Protein AF-A0A960P8Q3-F1 (afdb_monomer)

Solvent-accessible surface area (backbone atoms only — not comparable to full-atom values): 4227 Å² total; per-residue (Å²): 122,32,53,33,35,40,35,48,14,36,35,41,82,82,83,78,67,80,69,42,66,24,22,38,34,26,39,97,95,36,83,70,43,80,40,57,63,68,71,64,65,87,62,55,46,82,34,80,41,86,30,68,92,37,77,43,62,71,82,84,84,84,89,80,84,85,90,124

pLDDT: mean 96.43, std 2.95, range [82.25, 98.44]

Nearest PDB structures (foldseek):
  3giq-assembly1_A  TM=9.714E-01  e=1.415E-05  Bordetella bronchiseptica
  3hm7-assembly2_C  TM=8.767E-01  e=1.917E-03  Halalkalibacterium halodurans
  3t81-assembly1_B  TM=9.161E-01  e=4.296E-03  Agrobacterium fabrum str. C58
  3d6n-assembly1_A  TM=8.407E-01  e=1.649E-02  Aquifex aeolicus
  3ggm-assembly1_B  TM=6.587E-01  e=5.622E-03  [Bacillus thuringiensis] serovar konkukian

Structure (mmCIF, N/CA/C/O backbone):
data_AF-A0A960P8Q3-F1
#
_entry.id   AF-A0A960P8Q3-F1
#
loop_
_atom_site.group_PDB
_atom_site.id
_atom_site.type_symbol
_atom_site.label_atom_id
_atom_site.label_alt_id
_atom_site.label_comp_id
_atom_site.label_asym_id
_atom_site.label_entity_id
_atom_site.label_seq_id
_atom_site.pdbx_PDB_ins_code
_atom_site.Cartn_x
_atom_site.Cartn_y
_atom_site.Cartn_z
_atom_site.occupancy
_atom_site.B_iso_or_equiv
_atom_site.auth_seq_id
_atom_site.auth_comp_id
_atom_site.auth_asym_id
_atom_site.auth_atom_id
_atom_site.pdbx_PDB_model_num
ATOM 1 N N . MET A 1 1 ? -9.904 10.131 7.949 1.00 85.38 1 MET A N 1
ATOM 2 C CA . MET A 1 1 ? -10.604 8.839 7.803 1.00 85.38 1 MET A CA 1
ATOM 3 C C . MET A 1 1 ? -10.157 8.220 6.503 1.00 85.38 1 MET A C 1
ATOM 5 O O . MET A 1 1 ? -10.271 8.869 5.470 1.00 85.38 1 MET A O 1
ATOM 9 N N . LEU A 1 2 ? -9.585 7.029 6.594 1.00 97.56 2 LEU A N 1
ATOM 10 C CA . LEU A 1 2 ? -9.054 6.264 5.471 1.00 97.56 2 LEU A CA 1
ATOM 11 C C . LEU A 1 2 ? -10.025 5.131 5.116 1.00 97.56 2 LEU A C 1
ATOM 13 O O . LEU A 1 2 ? -10.773 4.662 5.970 1.00 97.56 2 LEU A O 1
ATOM 17 N N . ASP A 1 3 ? -9.979 4.638 3.885 1.00 98.25 3 ASP A N 1
ATOM 18 C CA . ASP A 1 3 ? -10.755 3.453 3.503 1.00 98.25 3 ASP A CA 1
ATOM 19 C C . ASP A 1 3 ? -10.062 2.188 4.025 1.00 98.25 3 ASP A C 1
ATOM 21 O O . ASP A 1 3 ? -10.683 1.266 4.554 1.00 98.25 3 ASP A O 1
ATOM 25 N N . VAL A 1 4 ? -8.735 2.137 3.871 1.00 98.31 4 VAL A N 1
ATOM 26 C CA . VAL A 1 4 ? -7.906 1.005 4.291 1.00 98.31 4 VAL A CA 1
ATOM 27 C C . VAL A 1 4 ? -6.610 1.510 4.907 1.00 98.31 4 VAL A C 1
ATOM 29 O O . VAL A 1 4 ? -5.953 2.388 4.348 1.00 98.31 4 VAL A O 1
ATOM 32 N N . VAL A 1 5 ? -6.200 0.899 6.016 1.00 98.25 5 VAL A N 1
ATOM 33 C CA . VAL A 1 5 ? -4.840 1.014 6.550 1.00 98.25 5 VAL A CA 1
ATOM 34 C C . VAL A 1 5 ? -4.155 -0.348 6.511 1.00 98.25 5 VAL A C 1
ATOM 36 O O . VAL A 1 5 ? -4.695 -1.338 7.000 1.00 98.25 5 VAL A O 1
ATOM 39 N N . ILE A 1 6 ? -2.951 -0.394 5.944 1.00 98.12 6 ILE A N 1
ATOM 40 C CA . ILE A 1 6 ? -2.059 -1.558 5.963 1.00 98.12 6 ILE A CA 1
ATOM 41 C C . ILE A 1 6 ? -0.936 -1.256 6.954 1.00 98.12 6 ILE A C 1
ATOM 43 O O . ILE A 1 6 ? -0.195 -0.297 6.753 1.00 98.12 6 ILE A O 1
ATOM 47 N N . ARG A 1 7 ? -0.815 -2.049 8.020 1.00 97.44 7 ARG A N 1
ATOM 48 C CA . ARG A 1 7 ? 0.084 -1.780 9.149 1.00 97.44 7 ARG A CA 1
ATOM 49 C C . ARG A 1 7 ? 1.329 -2.657 9.123 1.00 97.44 7 ARG A C 1
ATOM 51 O O . ARG A 1 7 ? 1.240 -3.870 8.955 1.00 97.44 7 ARG A O 1
ATOM 58 N N . GLY A 1 8 ? 2.481 -2.044 9.375 1.00 96.06 8 GLY A N 1
ATOM 59 C CA . GLY A 1 8 ? 3.710 -2.705 9.798 1.00 96.06 8 GLY A CA 1
ATOM 60 C C . GLY A 1 8 ? 4.375 -3.611 8.765 1.00 96.06 8 GLY A C 1
ATOM 61 O O . GLY A 1 8 ? 5.187 -4.446 9.172 1.00 96.06 8 GLY A O 1
ATOM 62 N N . GLY A 1 9 ? 4.045 -3.455 7.481 1.00 97.94 9 GLY A N 1
ATOM 63 C CA . GLY A 1 9 ? 4.597 -4.254 6.390 1.00 97.94 9 GLY A CA 1
ATOM 64 C C . GLY A 1 9 ? 5.976 -3.778 5.934 1.00 97.94 9 GLY A C 1
ATOM 65 O O . GLY A 1 9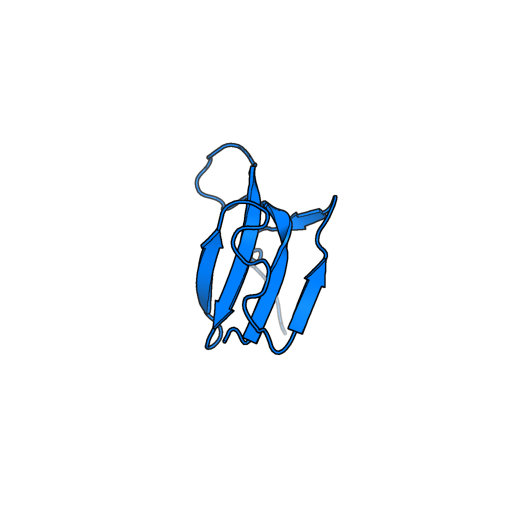 ? 6.325 -2.607 6.083 1.00 97.94 9 GLY A O 1
ATOM 66 N N . GLU A 1 10 ? 6.753 -4.686 5.344 1.00 98.38 10 GLU A N 1
ATOM 67 C CA . GLU A 1 10 ? 8.013 -4.358 4.668 1.00 98.38 10 GLU A CA 1
ATOM 68 C C . GLU A 1 10 ? 7.716 -3.876 3.242 1.00 98.38 10 GLU A C 1
ATOM 70 O O . GLU A 1 10 ? 7.426 -4.674 2.347 1.00 98.38 10 GLU A O 1
ATOM 75 N N . VAL A 1 11 ? 7.762 -2.564 3.023 1.00 98.19 11 VAL A N 1
ATOM 76 C CA . VAL A 1 11 ? 7.443 -1.931 1.743 1.00 98.19 11 VAL A CA 1
ATOM 77 C C . VAL A 1 11 ? 8.607 -2.042 0.770 1.00 98.19 11 VAL A C 1
ATOM 79 O O . VAL A 1 11 ? 9.737 -1.655 1.073 1.00 98.19 11 VAL A O 1
ATOM 82 N N . VAL A 1 12 ? 8.294 -2.524 -0.431 1.00 98.19 12 VAL A N 1
ATOM 83 C CA . VAL A 1 12 ? 9.161 -2.494 -1.613 1.00 98.19 12 VAL A CA 1
ATOM 84 C C . VAL A 1 12 ? 8.411 -1.744 -2.708 1.00 98.19 12 VAL A C 1
ATOM 86 O O . VAL A 1 12 ? 7.481 -2.286 -3.291 1.00 98.19 12 VAL A O 1
ATOM 89 N N . ASP A 1 13 ? 8.788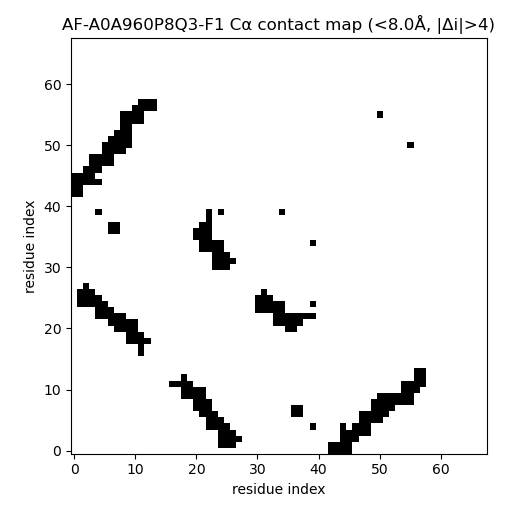 -0.496 -2.980 1.00 96.38 13 ASP A N 1
ATOM 90 C CA . ASP A 1 13 ? 7.972 0.454 -3.759 1.00 96.38 13 ASP A CA 1
ATOM 91 C C . ASP A 1 13 ? 8.291 0.516 -5.265 1.00 96.38 13 ASP A C 1
ATOM 93 O O . ASP A 1 13 ? 7.647 1.252 -6.010 1.00 96.38 13 ASP A O 1
ATOM 97 N N . GLY A 1 14 ? 9.276 -0.256 -5.727 1.00 95.75 14 GLY A N 1
ATOM 98 C CA . GLY A 1 14 ? 9.692 -0.288 -7.132 1.00 95.75 14 GLY A CA 1
ATOM 99 C C . GLY A 1 14 ? 10.610 0.862 -7.566 1.00 95.75 14 GLY A C 1
ATOM 100 O O . GLY A 1 14 ? 11.019 0.887 -8.723 1.00 95.75 14 GLY A O 1
ATOM 101 N N . THR A 1 15 ? 11.000 1.774 -6.668 1.00 97.00 15 THR A N 1
ATOM 102 C CA . THR A 1 15 ? 11.942 2.876 -6.972 1.00 97.00 15 THR A CA 1
ATOM 103 C C . THR A 1 15 ? 13.407 2.429 -7.043 1.00 97.00 15 THR A C 1
ATOM 105 O O . THR A 1 15 ? 14.273 3.184 -7.480 1.00 97.00 15 THR A O 1
ATOM 108 N N . GLY A 1 16 ? 13.698 1.206 -6.593 1.00 96.19 16 GLY A N 1
ATOM 109 C CA . GLY A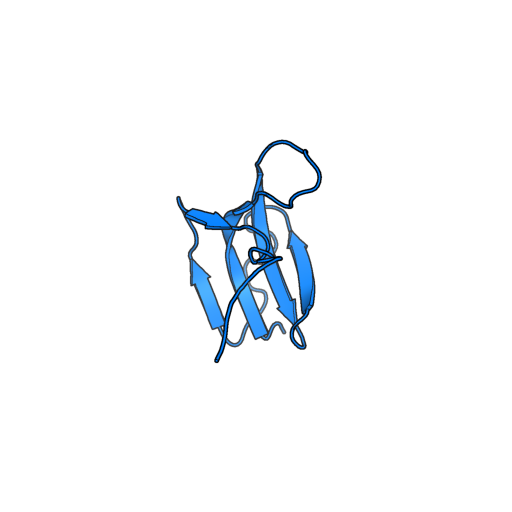 1 16 ? 15.056 0.689 -6.411 1.00 96.19 16 GLY A CA 1
ATOM 110 C C . GLY A 1 16 ? 15.664 1.003 -5.039 1.00 96.19 16 GLY A C 1
ATOM 111 O O . GLY A 1 16 ? 16.770 0.543 -4.753 1.00 96.19 16 GLY A O 1
ATOM 112 N N . ALA A 1 17 ? 14.959 1.740 -4.175 1.00 96.88 17 ALA A N 1
ATOM 113 C CA . ALA A 1 17 ? 15.368 1.939 -2.789 1.00 96.88 17 ALA A CA 1
ATOM 114 C C . ALA A 1 17 ? 15.343 0.619 -1.981 1.00 96.88 17 ALA A C 1
ATOM 116 O O . ALA A 1 17 ? 14.596 -0.308 -2.320 1.00 96.88 17 ALA A O 1
ATOM 117 N N . PRO A 1 18 ? 16.136 0.506 -0.896 1.00 97.88 18 PRO A N 1
ATOM 118 C CA . PRO A 1 18 ? 16.032 -0.616 0.032 1.00 97.88 18 PRO A CA 1
ATOM 119 C C . PRO A 1 18 ? 14.622 -0.744 0.617 1.00 97.88 18 PRO A C 1
ATOM 121 O O . PRO A 1 18 ? 13.948 0.259 0.855 1.00 97.88 18 PRO A O 1
ATOM 124 N N . ARG A 1 19 ? 14.203 -1.983 0.907 1.00 97.25 19 ARG A N 1
ATOM 125 C CA . ARG A 1 19 ? 12.938 -2.227 1.611 1.00 97.25 19 ARG A CA 1
ATOM 126 C C . ARG A 1 19 ? 12.946 -1.530 2.972 1.00 97.25 19 ARG A C 1
ATOM 128 O O . ARG A 1 19 ? 13.986 -1.504 3.636 1.00 97.25 19 ARG A O 1
ATOM 135 N N . ARG A 1 20 ? 11.792 -1.024 3.396 1.00 97.81 20 ARG A N 1
ATOM 136 C CA . ARG A 1 20 ? 11.621 -0.417 4.720 1.00 97.81 20 ARG A CA 1
ATOM 137 C C . ARG A 1 20 ? 10.276 -0.781 5.318 1.00 97.81 20 ARG A C 1
ATOM 139 O O . ARG A 1 20 ? 9.293 -0.919 4.595 1.00 97.81 20 ARG A O 1
ATOM 146 N N . AR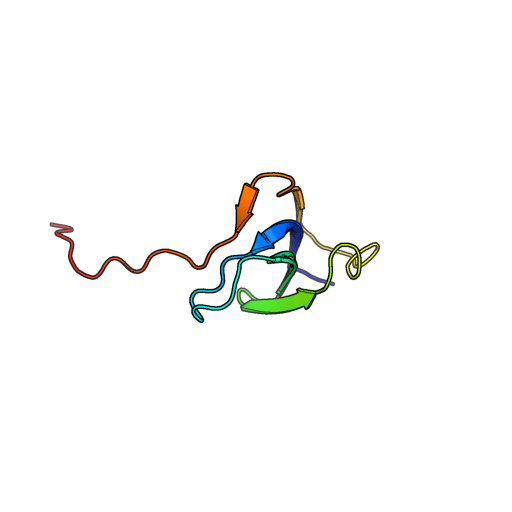G A 1 21 ? 10.212 -0.849 6.640 1.00 98.19 21 ARG A N 1
ATOM 147 C CA . ARG A 1 21 ? 8.946 -1.000 7.349 1.00 98.19 21 ARG A CA 1
ATOM 148 C C . ARG A 1 21 ? 8.132 0.294 7.257 1.00 98.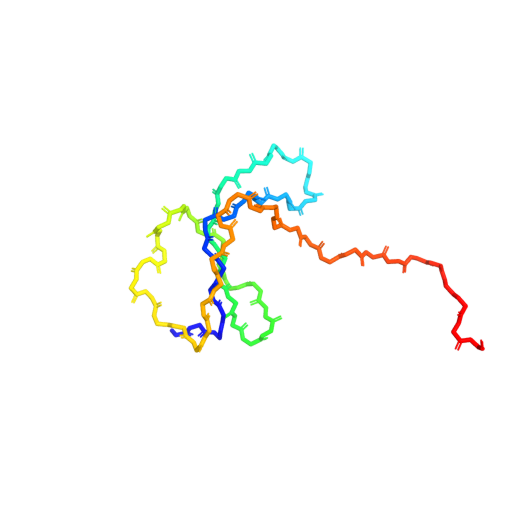19 21 ARG A C 1
ATOM 150 O O . ARG A 1 21 ? 8.698 1.366 7.457 1.00 98.19 21 ARG A O 1
ATOM 157 N N . ALA A 1 22 ? 6.835 0.203 6.973 1.00 98.19 22 ALA A N 1
ATOM 158 C CA . ALA A 1 22 ? 5.944 1.364 6.897 1.00 98.19 22 ALA A CA 1
ATOM 159 C C . ALA A 1 22 ? 4.470 0.982 7.114 1.00 98.19 22 ALA A C 1
ATOM 161 O O . ALA A 1 22 ? 4.098 -0.190 6.992 1.00 98.19 22 ALA A O 1
ATOM 162 N N . ASP A 1 23 ? 3.638 1.997 7.357 1.00 98.06 23 ASP A N 1
ATOM 163 C CA . ASP A 1 23 ? 2.180 1.894 7.284 1.00 98.06 23 ASP A CA 1
ATOM 164 C C . ASP A 1 23 ? 1.678 2.592 6.005 1.00 98.06 23 ASP A C 1
ATOM 166 O O . ASP A 1 23 ? 2.196 3.640 5.615 1.00 98.06 23 ASP A O 1
ATOM 170 N N . LEU A 1 24 ? 0.665 2.034 5.335 1.00 98.12 24 LEU A N 1
ATOM 171 C CA . LEU A 1 24 ? 0.030 2.658 4.167 1.00 98.12 24 LEU A CA 1
ATOM 172 C C . LEU A 1 24 ? -1.413 3.021 4.486 1.00 98.12 24 LEU A C 1
ATOM 174 O O . LEU A 1 24 ? -2.184 2.167 4.920 1.00 98.12 24 LEU A O 1
ATOM 178 N N . GLY A 1 25 ? -1.786 4.262 4.191 1.00 98.25 25 GLY A N 1
ATOM 179 C CA . GLY A 1 25 ? -3.171 4.716 4.190 1.00 98.25 25 GLY A CA 1
ATOM 180 C C . GLY A 1 25 ? -3.706 4.834 2.767 1.00 98.25 25 GLY A C 1
ATOM 181 O O . GLY A 1 25 ? -3.069 5.448 1.907 1.00 98.25 25 GLY A O 1
ATOM 182 N N . ILE A 1 26 ? -4.883 4.265 2.521 1.00 98.44 26 ILE A N 1
ATOM 183 C CA . ILE A 1 26 ? -5.590 4.317 1.239 1.00 98.44 26 ILE A CA 1
ATOM 184 C C . ILE A 1 26 ? -6.868 5.139 1.411 1.00 98.44 26 ILE A C 1
ATOM 186 O O . ILE A 1 26 ? -7.604 4.934 2.374 1.00 98.44 26 ILE A O 1
ATOM 190 N N . SER A 1 27 ? -7.123 6.046 0.469 1.00 98.25 27 SER A N 1
ATOM 191 C CA . SER A 1 27 ? -8.360 6.829 0.373 1.00 98.25 27 SER A CA 1
ATOM 192 C C . SER A 1 27 ? -8.750 6.997 -1.090 1.00 98.25 27 SER A C 1
ATOM 194 O O . SER A 1 27 ? -7.891 7.269 -1.934 1.00 98.25 27 SER A O 1
ATOM 196 N N . ASP A 1 28 ? -10.033 6.836 -1.398 1.00 97.44 28 ASP A N 1
ATOM 197 C CA . ASP A 1 28 ? -10.613 6.964 -2.737 1.00 97.44 28 ASP A CA 1
ATOM 198 C C . ASP A 1 28 ? -9.844 6.152 -3.796 1.00 97.44 28 ASP A C 1
ATOM 200 O O . ASP A 1 28 ? -9.536 6.623 -4.898 1.00 97.44 28 ASP A O 1
ATOM 204 N N . GLY A 1 29 ? -9.466 4.922 -3.425 1.00 96.75 29 GLY A N 1
ATOM 205 C CA . GLY A 1 29 ? -8.718 3.994 -4.2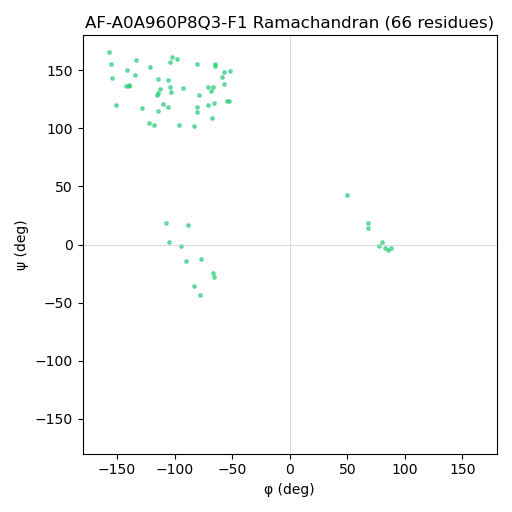79 1.00 96.75 29 GLY A CA 1
ATOM 206 C C . GLY A 1 29 ? -7.276 4.414 -4.592 1.00 96.75 29 GLY A C 1
ATOM 207 O O . GLY A 1 29 ? -6.662 3.855 -5.502 1.00 96.75 29 GLY A O 1
ATOM 208 N N . ARG A 1 30 ? -6.717 5.391 -3.868 1.00 97.94 30 ARG A N 1
ATOM 209 C CA . ARG A 1 30 ? -5.335 5.869 -4.027 1.00 97.94 30 ARG A CA 1
ATOM 210 C C . ARG A 1 30 ? -4.544 5.715 -2.737 1.00 97.94 30 ARG A C 1
ATOM 212 O O . ARG A 1 30 ? -5.098 5.792 -1.645 1.00 97.94 30 ARG A O 1
ATOM 219 N N . VAL A 1 31 ? -3.227 5.558 -2.864 1.00 97.75 31 VAL A N 1
ATOM 220 C CA . VAL A 1 31 ? -2.318 5.683 -1.717 1.00 97.75 31 VAL A CA 1
ATOM 221 C C . VAL A 1 31 ? -2.329 7.145 -1.278 1.00 97.75 31 VAL A C 1
ATOM 223 O O . VAL A 1 31 ? -1.831 8.012 -1.993 1.00 97.75 31 VAL A O 1
ATOM 226 N N . ALA A 1 32 ? -2.942 7.415 -0.130 1.00 97.81 32 ALA A N 1
ATOM 227 C CA . ALA A 1 32 ? -3.048 8.751 0.441 1.00 97.81 32 ALA A CA 1
ATOM 228 C C . ALA A 1 32 ? -1.785 9.116 1.231 1.00 97.81 32 ALA A C 1
ATOM 230 O O . ALA A 1 32 ? -1.353 10.266 1.221 1.00 97.81 32 ALA A O 1
ATOM 231 N N . VAL A 1 33 ? -1.184 8.129 1.902 1.00 97.44 33 VAL A N 1
ATOM 232 C CA . VAL A 1 33 ? 0.012 8.313 2.726 1.00 97.44 33 VAL A CA 1
ATOM 233 C C . VAL A 1 33 ? 0.808 7.012 2.831 1.00 97.44 33 VAL A C 1
ATOM 235 O O . VAL A 1 33 ? 0.237 5.925 2.913 1.00 97.44 33 VAL A O 1
ATOM 238 N N . VAL A 1 34 ? 2.136 7.138 2.848 1.00 97.38 34 VAL A N 1
ATOM 239 C CA . VAL A 1 34 ? 3.062 6.082 3.276 1.00 97.38 34 VAL A CA 1
ATOM 240 C C . VAL A 1 34 ? 3.815 6.630 4.482 1.00 97.38 34 VAL A C 1
ATOM 242 O O . VAL A 1 34 ? 4.686 7.483 4.322 1.00 97.38 34 VAL A O 1
ATOM 245 N N . ALA A 1 35 ? 3.434 6.190 5.672 1.00 97.62 35 ALA A N 1
ATOM 246 C CA . ALA A 1 35 ? 3.884 6.749 6.940 1.00 97.62 35 ALA A CA 1
ATOM 247 C C . ALA A 1 35 ? 4.955 5.867 7.592 1.00 97.62 35 ALA A C 1
ATOM 249 O O . ALA A 1 35 ? 5.084 4.682 7.261 1.00 97.62 35 ALA A O 1
ATOM 250 N N . GLU A 1 36 ? 5.717 6.424 8.531 1.00 97.19 36 GLU A N 1
ATOM 251 C CA . GLU A 1 36 ? 6.595 5.597 9.358 1.00 97.19 36 GLU A CA 1
ATOM 252 C C . GLU A 1 36 ? 5.761 4.636 10.230 1.00 97.19 36 GLU A C 1
ATOM 254 O O . GLU A 1 36 ? 4.593 4.911 10.531 1.00 97.19 36 GLU A O 1
ATOM 259 N N . PRO A 1 37 ? 6.314 3.478 10.634 1.00 94.75 37 PRO A N 1
ATOM 260 C CA . PRO A 1 37 ? 5.563 2.479 11.389 1.00 94.75 37 PRO A CA 1
ATOM 261 C C . PRO A 1 37 ? 4.929 3.053 12.661 1.00 94.75 37 PRO A C 1
ATOM 263 O O . PRO A 1 37 ? 5.630 3.558 13.539 1.00 94.75 37 PRO A O 1
ATOM 266 N N . GLY A 1 38 ? 3.609 2.917 12.792 1.00 93.94 38 GLY A N 1
ATOM 267 C CA . GLY A 1 38 ? 2.858 3.395 13.951 1.00 93.94 38 GLY A CA 1
ATOM 268 C C . GLY A 1 38 ? 2.442 4.866 13.891 1.00 93.94 38 GLY A C 1
ATOM 269 O O . GLY A 1 38 ? 1.691 5.293 14.765 1.00 93.94 38 GLY A O 1
ATOM 270 N N . GLU A 1 39 ? 2.839 5.639 12.875 1.00 96.56 39 GLU A N 1
ATOM 271 C CA . GLU A 1 39 ? 2.366 7.025 12.714 1.00 96.56 39 GLU A CA 1
ATOM 272 C C . GLU A 1 39 ? 0.866 7.103 12.402 1.00 96.56 39 GLU A C 1
ATOM 274 O O . GLU A 1 39 ? 0.220 8.092 12.736 1.00 96.56 39 GLU A O 1
ATOM 279 N N . LEU A 1 40 ? 0.285 6.044 11.826 1.00 95.19 40 LEU A N 1
ATOM 280 C CA . LEU A 1 40 ? -1.162 5.932 11.607 1.00 95.19 40 LEU A CA 1
ATOM 281 C C . LEU A 1 40 ? -1.895 5.303 12.805 1.00 95.19 40 LEU A C 1
ATOM 283 O O . LEU A 1 40 ? -3.014 4.798 12.658 1.00 95.19 40 LEU A O 1
ATOM 287 N N . ALA A 1 41 ? -1.272 5.243 13.986 1.00 91.38 41 ALA A N 1
ATOM 288 C CA . ALA A 1 41 ? -1.936 4.756 15.189 1.00 91.38 41 ALA A CA 1
ATOM 289 C C . ALA A 1 41 ? -3.077 5.706 15.582 1.00 91.38 41 ALA A C 1
ATOM 291 O O . ALA A 1 41 ? -2.865 6.891 15.825 1.00 91.38 41 ALA A O 1
ATOM 292 N N . GLY A 1 42 ? -4.298 5.175 15.658 1.00 88.56 42 GLY A N 1
ATOM 293 C CA . GLY A 1 42 ? -5.486 5.960 15.997 1.00 88.56 42 GLY A CA 1
ATOM 294 C C . GLY A 1 42 ? -6.111 6.733 14.833 1.00 88.56 42 GLY A C 1
ATOM 295 O O . GLY A 1 42 ? -7.167 7.327 15.037 1.00 88.56 42 GLY A O 1
ATOM 296 N N . GLU A 1 43 ? -5.532 6.696 13.626 1.00 93.00 43 GLU A N 1
ATOM 297 C CA . GLU A 1 43 ? -6.220 7.202 12.434 1.00 93.00 43 GLU A CA 1
ATOM 298 C C . GLU A 1 43 ? -7.368 6.240 12.078 1.00 93.00 43 GLU A C 1
ATOM 300 O O . GLU A 1 43 ? -7.109 5.054 11.845 1.00 93.00 43 GLU A O 1
ATOM 305 N N . PRO A 1 44 ? -8.634 6.701 12.057 1.00 92.75 44 PRO A N 1
ATOM 306 C CA . PRO A 1 44 ? -9.771 5.837 11.772 1.00 92.75 44 PRO A CA 1
ATOM 307 C C . PRO A 1 44 ? -9.751 5.372 10.315 1.00 92.75 44 PRO A C 1
ATOM 309 O O . PRO A 1 44 ? -9.621 6.189 9.395 1.00 92.75 44 PRO A O 1
ATOM 312 N N . ALA A 1 45 ? -9.944 4.069 10.118 1.00 97.00 45 ALA A N 1
ATOM 313 C CA . ALA A 1 45 ? -10.102 3.461 8.808 1.00 97.00 45 ALA A CA 1
ATOM 314 C C . ALA A 1 45 ? -11.266 2.467 8.782 1.00 97.00 45 ALA A C 1
ATOM 316 O O . ALA A 1 45 ? -11.496 1.767 9.769 1.00 97.00 45 ALA A O 1
ATOM 317 N N . ASP A 1 46 ? -11.960 2.365 7.648 1.00 98.00 46 ASP A N 1
ATOM 318 C CA . ASP A 1 46 ? -13.052 1.392 7.485 1.00 98.00 46 ASP A CA 1
ATOM 319 C C . ASP A 1 46 ? -12.540 -0.055 7.526 1.00 98.00 46 ASP A C 1
ATOM 321 O O . ASP A 1 46 ? -13.249 -0.979 7.935 1.00 98.00 46 ASP A O 1
ATOM 325 N N . ARG A 1 47 ? -11.282 -0.261 7.120 1.00 97.81 47 ARG A N 1
ATOM 326 C CA . ARG A 1 47 ? -10.607 -1.556 7.159 1.00 97.81 47 ARG A CA 1
ATOM 327 C C . ARG A 1 47 ? -9.158 -1.425 7.606 1.00 97.81 47 ARG A C 1
ATOM 329 O O . ARG A 1 47 ? -8.398 -0.619 7.081 1.00 97.81 47 ARG A O 1
ATOM 336 N N . GLU A 1 48 ? -8.742 -2.323 8.488 1.00 96.94 48 GLU A N 1
ATOM 337 C CA . GLU A 1 48 ? -7.339 -2.480 8.870 1.00 96.94 48 GLU A CA 1
ATOM 338 C C . GLU A 1 48 ? -6.791 -3.839 8.428 1.00 96.94 48 GLU A C 1
ATOM 340 O O . GLU A 1 48 ? -7.488 -4.857 8.467 1.00 96.94 48 GLU A O 1
ATOM 345 N N . ILE A 1 49 ? -5.535 -3.850 7.988 1.00 97.62 49 ILE A N 1
ATOM 346 C CA . ILE A 1 49 ? -4.792 -5.043 7.583 1.00 97.62 49 ILE A CA 1
ATOM 347 C C . ILE A 1 49 ? -3.465 -5.047 8.344 1.00 97.62 49 ILE A C 1
ATOM 349 O O . ILE A 1 49 ? -2.646 -4.154 8.149 1.00 97.62 49 ILE A O 1
ATOM 353 N N . ASP A 1 50 ? -3.233 -6.058 9.182 1.00 96.94 50 ASP A N 1
ATOM 354 C CA . ASP A 1 50 ? -1.914 -6.313 9.773 1.00 96.94 50 ASP A CA 1
ATOM 355 C C . ASP A 1 50 ? -1.035 -7.046 8.751 1.00 96.94 50 ASP A C 1
ATOM 357 O O . ASP A 1 50 ? -1.336 -8.172 8.350 1.00 96.94 50 ASP A O 1
ATOM 361 N N . ALA A 1 51 ? 0.024 -6.381 8.294 1.00 98.00 51 ALA A N 1
ATOM 362 C CA . ALA A 1 51 ? 1.000 -6.912 7.349 1.00 98.00 51 ALA A CA 1
ATOM 363 C C . ALA A 1 51 ? 2.349 -7.218 8.022 1.00 98.00 51 ALA A C 1
ATOM 365 O O . ALA A 1 51 ? 3.369 -7.336 7.338 1.00 98.00 51 ALA A O 1
ATOM 366 N N . GLY A 1 52 ? 2.379 -7.351 9.353 1.00 96.75 52 GLY A N 1
ATOM 367 C CA . GLY A 1 52 ? 3.575 -7.720 10.099 1.00 96.75 52 GLY A CA 1
ATOM 368 C C . GLY A 1 52 ? 4.222 -9.000 9.562 1.00 96.75 52 GLY A C 1
ATOM 369 O O . GLY A 1 52 ? 3.596 -10.054 9.477 1.00 96.75 52 GLY A O 1
ATOM 370 N N . GLY A 1 53 ? 5.499 -8.909 9.184 1.00 96.88 53 GLY A N 1
ATOM 371 C CA . GLY A 1 53 ? 6.252 -10.027 8.601 1.00 96.88 53 GLY A CA 1
ATOM 372 C C . GLY A 1 53 ? 5.951 -10.307 7.122 1.00 96.88 53 GLY A C 1
ATOM 373 O O . GLY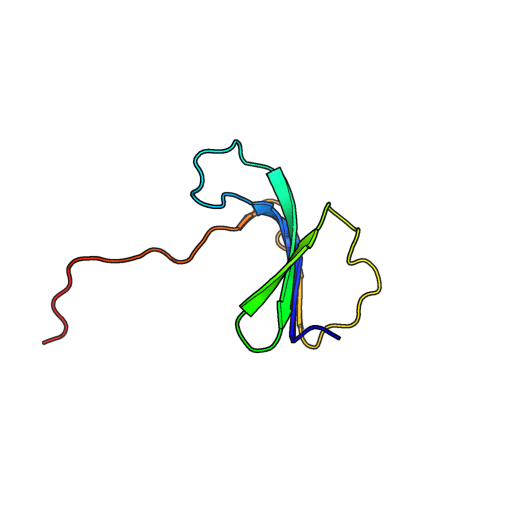 A 1 53 ? 6.577 -11.191 6.536 1.00 96.88 53 GLY A O 1
ATOM 374 N N . CYS A 1 54 ? 5.042 -9.556 6.497 1.00 98.44 54 CYS A N 1
ATOM 375 C CA . CYS A 1 54 ? 4.762 -9.620 5.067 1.00 98.44 54 CYS A CA 1
ATOM 376 C C . CYS A 1 54 ? 5.498 -8.516 4.294 1.00 98.44 54 CYS A C 1
ATOM 378 O O . CYS A 1 54 ? 5.880 -7.479 4.838 1.00 98.44 54 CYS A O 1
ATOM 380 N N . VAL A 1 55 ? 5.654 -8.737 2.987 1.00 98.25 55 VAL A N 1
ATOM 381 C CA . VAL A 1 55 ? 6.083 -7.702 2.039 1.00 98.25 55 VAL A CA 1
ATOM 382 C C . VAL A 1 55 ? 4.850 -7.035 1.440 1.00 98.25 55 VAL A C 1
ATOM 384 O O . VAL A 1 55 ? 3.924 -7.723 1.011 1.00 98.25 55 VAL A O 1
ATOM 387 N N . VAL A 1 56 ? 4.868 -5.706 1.371 1.00 98.25 56 VAL A N 1
ATOM 388 C CA . VAL A 1 56 ? 3.863 -4.897 0.673 1.00 98.25 56 VAL A CA 1
ATOM 389 C C . VAL A 1 56 ? 4.528 -4.294 -0.561 1.00 98.25 56 VAL A C 1
ATOM 391 O O . VAL A 1 56 ? 5.531 -3.591 -0.452 1.00 98.25 56 VAL A O 1
ATOM 394 N N . ALA A 1 57 ? 3.991 -4.588 -1.742 1.00 98.00 57 ALA A N 1
ATOM 395 C CA . ALA A 1 57 ? 4.553 -4.156 -3.018 1.00 98.00 57 ALA A CA 1
ATOM 396 C C . ALA A 1 57 ? 3.459 -3.583 -3.934 1.00 98.00 57 ALA A C 1
ATOM 398 O O . ALA A 1 57 ? 2.280 -3.908 -3.747 1.00 98.00 57 ALA A O 1
ATOM 399 N N . PRO A 1 58 ? 3.820 -2.761 -4.937 1.00 97.75 58 PRO A N 1
ATOM 400 C CA . PR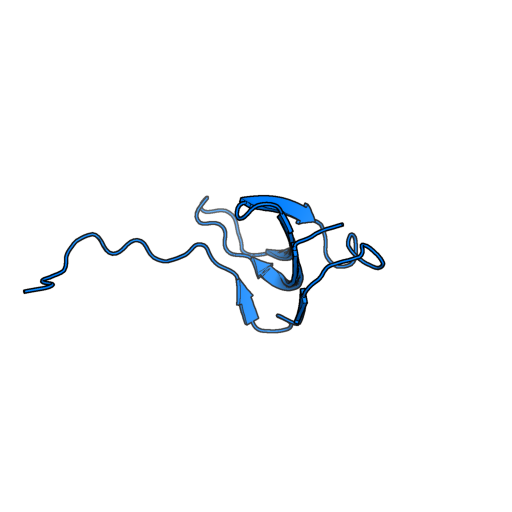O A 1 58 ? 2.927 -2.440 -6.038 1.00 97.75 58 PRO A CA 1
ATOM 401 C C . PRO A 1 58 ? 2.369 -3.709 -6.686 1.00 97.75 58 PRO A C 1
ATOM 403 O O . PRO A 1 58 ? 3.041 -4.742 -6.744 1.00 97.75 58 PRO A O 1
ATOM 406 N N . GLY A 1 59 ? 1.148 -3.615 -7.213 1.00 97.31 59 GLY A N 1
ATOM 407 C CA . GLY A 1 59 ? 0.591 -4.684 -8.036 1.00 97.31 59 GLY A CA 1
ATOM 408 C C . GLY A 1 59 ? 1.506 -4.977 -9.225 1.00 97.31 59 GLY A C 1
ATOM 409 O O . GLY A 1 59 ? 2.048 -4.057 -9.843 1.00 97.31 59 GLY A O 1
ATOM 410 N N . PHE A 1 60 ? 1.693 -6.257 -9.541 1.00 96.38 60 PHE A N 1
ATOM 411 C CA . PHE A 1 60 ? 2.491 -6.643 -10.698 1.00 96.38 60 PHE A CA 1
ATOM 412 C C . PHE A 1 60 ? 1.806 -6.207 -11.994 1.00 96.38 60 PHE A C 1
ATOM 414 O O . PHE A 1 60 ? 0.599 -6.383 -12.162 1.00 96.38 60 PHE A O 1
ATOM 421 N N . VAL A 1 61 ? 2.596 -5.645 -12.908 1.00 96.50 61 VAL A N 1
ATOM 422 C CA . VAL A 1 61 ? 2.146 -5.273 -14.250 1.00 96.50 61 VAL A CA 1
ATOM 423 C C . VAL A 1 61 ? 2.507 -6.413 -15.191 1.00 96.50 61 VAL A C 1
ATOM 425 O O . VAL A 1 61 ? 3.671 -6.578 -15.554 1.00 96.50 61 VAL A O 1
ATOM 428 N N . ASP A 1 62 ? 1.510 -7.213 -15.553 1.00 96.44 62 ASP A N 1
ATOM 429 C CA . ASP A 1 62 ? 1.653 -8.241 -16.579 1.00 96.44 62 ASP A CA 1
ATOM 430 C C . ASP A 1 62 ? 1.541 -7.597 -17.967 1.00 96.44 62 ASP A C 1
ATOM 432 O O . ASP A 1 62 ? 0.531 -6.976 -18.301 1.00 96.44 62 ASP A O 1
ATOM 436 N N . LEU A 1 63 ? 2.615 -7.696 -18.753 1.00 96.69 63 LEU A N 1
ATOM 437 C CA . LEU A 1 63 ? 2.726 -7.051 -20.061 1.00 96.69 63 LEU A CA 1
ATOM 438 C C . LEU A 1 63 ? 2.217 -7.925 -21.208 1.00 96.69 63 LEU A C 1
ATOM 440 O O . LEU A 1 63 ? 2.057 -7.411 -22.316 1.00 96.69 63 LEU A O 1
ATOM 444 N N . HIS A 1 64 ? 2.007 -9.225 -20.988 1.00 96.44 64 HIS A N 1
ATOM 445 C CA . HIS A 1 64 ? 1.630 -10.129 -22.069 1.00 96.44 64 HIS A CA 1
ATOM 446 C C . HIS A 1 64 ? 0.796 -11.299 -21.573 1.00 96.44 64 HIS A C 1
ATOM 448 O O . HIS A 1 64 ? 1.260 -12.147 -20.819 1.00 96.44 64 HIS A O 1
ATOM 454 N N . THR A 1 65 ? -0.416 -11.397 -22.103 1.00 95.75 65 THR A N 1
ATOM 455 C CA . THR A 1 65 ? -1.381 -12.421 -21.721 1.00 95.75 65 THR A CA 1
ATOM 456 C C . THR A 1 65 ? -2.374 -12.664 -22.855 1.00 95.75 65 THR A C 1
ATOM 458 O O . THR A 1 65 ? -2.587 -11.799 -23.709 1.00 95.75 65 THR A O 1
ATOM 461 N N . HIS A 1 66 ? -2.951 -13.859 -22.877 1.00 95.50 66 HIS A N 1
ATOM 462 C CA . HIS A 1 66 ? -3.969 -14.287 -23.831 1.00 95.50 66 HIS A CA 1
ATOM 463 C C . HIS A 1 66 ? -5.258 -14.524 -23.044 1.00 95.50 66 HIS A C 1
ATOM 465 O O . HIS A 1 66 ? -5.286 -15.372 -22.152 1.00 95.50 66 HIS A O 1
ATOM 471 N N . TYR A 1 67 ? -6.281 -13.712 -23.312 1.00 89.19 67 TYR A N 1
ATOM 472 C CA . TYR A 1 67 ? -7.559 -13.730 -22.586 1.00 89.19 67 TYR A CA 1
ATOM 473 C C . TYR A 1 67 ? -8.699 -14.381 -23.381 1.00 89.19 67 TYR A C 1
ATOM 475 O O . TYR A 1 67 ? -9.842 -14.369 -22.922 1.00 89.19 67 TYR A O 1
ATOM 483 N N . ASP A 1 68 ? -8.393 -14.874 -24.578 1.00 82.25 68 ASP A N 1
ATOM 484 C CA . ASP A 1 68 ? -9.308 -15.532 -25.506 1.00 82.25 68 ASP A CA 1
ATOM 485 C C . ASP A 1 68 ? -9.621 -16.993 -25.144 1.00 82.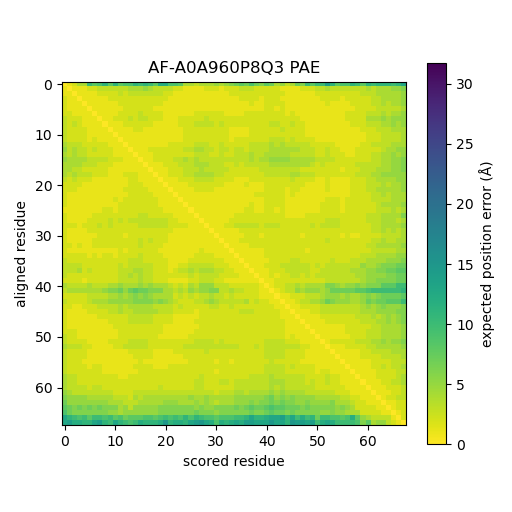25 68 ASP A C 1
ATOM 487 O O . ASP A 1 68 ? -8.771 -17.677 -24.529 1.00 82.25 68 ASP A O 1
#

Foldseek 3Di:
DAAEKEAFAFEDEPPPDHTDTWMFGHHPNDGPDTGHHCPCPPVDHNYYHYRHVHYDYPDDDDPDDDPD

Radius of gyration: 13.73 Å; Cα contacts (8 Å, |Δi|>4): 132; chains: 1; bounding box: 29×24×42 Å

Sequence (68 aa):
MLDVVIRGGEVVDGTGAPRRRADLGISDGRVAVVAEPGELAGEPADREIDAGGCVVAPGFVDLHTHYD

Mean predicted aligned error: 2.68 Å

Secondary structure (DSSP, 8-state):
-EEEEEEEEEE--SSSPPPEEEEEEEETTEEEEEEPTTTTTT--EEEEEE-TTSEE-PPP--------